Protein AF-A0A1G9F9V1-F1 (afdb_monomer_lite)

Radius of gyration: 13.43 Å; chains: 1; bounding box: 27×38×34 Å

pLDDT: mean 85.32, std 18.27, range [44.31, 98.56]

Structure (mmCIF, N/CA/C/O backbone):
data_AF-A0A1G9F9V1-F1
#
_entry.id   AF-A0A1G9F9V1-F1
#
loop_
_atom_site.group_PDB
_atom_site.id
_atom_site.type_symbol
_atom_site.label_atom_id
_atom_site.label_alt_id
_atom_site.label_comp_id
_atom_site.label_asym_id
_atom_site.label_entity_id
_atom_site.label_seq_id
_atom_site.pdbx_PDB_ins_code
_atom_site.Cartn_x
_atom_site.Cartn_y
_atom_site.Cartn_z
_atom_site.occupancy
_atom_site.B_iso_or_equiv
_atom_site.auth_seq_id
_atom_site.auth_comp_id
_atom_site.auth_asym_id
_atom_site.auth_atom_id
_atom_site.pdbx_PDB_model_num
ATOM 1 N N . MET A 1 1 ? 6.176 -26.602 -19.031 1.00 47.66 1 MET A N 1
ATOM 2 C CA . MET A 1 1 ? 6.877 -25.357 -19.415 1.00 47.66 1 MET A CA 1
ATOM 3 C C . MET A 1 1 ? 6.285 -24.170 -18.643 1.00 47.66 1 MET A C 1
ATOM 5 O O . MET A 1 1 ? 5.820 -23.231 -19.267 1.00 47.66 1 MET A O 1
ATOM 9 N N . THR A 1 2 ? 6.248 -24.211 -17.303 1.00 49.84 2 THR A N 1
ATOM 10 C CA . THR A 1 2 ? 5.649 -23.145 -16.461 1.00 49.84 2 THR A CA 1
ATOM 11 C C . THR A 1 2 ? 6.186 -23.207 -15.018 1.00 49.84 2 THR A C 1
ATOM 13 O O . THR A 1 2 ? 5.407 -23.314 -14.083 1.00 49.84 2 THR A O 1
ATOM 16 N N . ASP A 1 3 ? 7.509 -23.190 -14.836 1.00 44.31 3 ASP A N 1
ATOM 17 C CA . ASP A 1 3 ? 8.133 -23.099 -13.492 1.00 44.31 3 ASP A CA 1
ATOM 18 C C . ASP A 1 3 ? 9.314 -22.109 -13.459 1.00 44.31 3 ASP A C 1
ATOM 20 O O . ASP A 1 3 ? 9.536 -21.414 -12.472 1.00 44.31 3 ASP A O 1
ATOM 24 N N . SER A 1 4 ? 9.994 -21.923 -14.596 1.00 49.00 4 SER A N 1
ATOM 25 C CA . SER A 1 4 ? 11.193 -21.081 -14.708 1.00 49.00 4 SER A CA 1
ATOM 26 C C . SER A 1 4 ? 10.961 -19.575 -14.504 1.00 49.00 4 SER A C 1
ATOM 28 O O . SER A 1 4 ? 11.906 -18.857 -14.203 1.00 49.00 4 SER A O 1
ATOM 30 N N . ALA A 1 5 ? 9.724 -19.077 -14.629 1.00 54.50 5 ALA A N 1
ATOM 31 C CA . ALA A 1 5 ? 9.415 -17.656 -14.409 1.00 54.50 5 ALA A CA 1
ATOM 32 C C . ALA A 1 5 ? 9.324 -17.283 -12.916 1.00 54.50 5 ALA A C 1
ATOM 34 O O . ALA A 1 5 ? 9.507 -16.124 -12.556 1.00 54.50 5 ALA A O 1
ATOM 35 N N . THR A 1 6 ? 9.056 -18.257 -12.045 1.00 53.16 6 THR A N 1
ATOM 36 C CA . THR A 1 6 ? 8.934 -18.059 -10.592 1.00 53.16 6 THR A CA 1
ATOM 37 C C . THR A 1 6 ? 10.284 -18.154 -9.876 1.00 53.16 6 THR A C 1
ATOM 39 O O . THR A 1 6 ? 10.454 -17.580 -8.804 1.00 53.16 6 THR A O 1
ATOM 42 N N . GLU A 1 7 ? 11.260 -18.850 -10.464 1.00 48.28 7 GLU A N 1
ATOM 43 C CA . GLU A 1 7 ? 12.590 -19.062 -9.874 1.00 48.28 7 GLU A CA 1
ATOM 44 C C . GLU A 1 7 ? 13.585 -17.929 -10.174 1.00 48.28 7 GLU A C 1
ATOM 46 O O . GLU A 1 7 ? 14.464 -17.660 -9.353 1.00 48.28 7 GLU A O 1
ATOM 51 N N . GLU A 1 8 ? 13.430 -17.230 -11.303 1.00 49.88 8 GLU A N 1
ATOM 52 C CA . GLU A 1 8 ? 14.225 -16.037 -11.640 1.00 49.88 8 GLU A CA 1
ATOM 53 C C . GLU A 1 8 ? 13.954 -14.901 -10.630 1.00 49.88 8 GLU A C 1
ATOM 55 O O . GLU A 1 8 ? 14.891 -14.294 -10.112 1.00 49.88 8 GLU A O 1
ATOM 60 N N . SER A 1 9 ? 12.683 -14.703 -10.236 1.00 53.31 9 SER A N 1
ATOM 61 C CA . SER A 1 9 ? 12.261 -13.691 -9.247 1.00 53.31 9 SER A CA 1
ATOM 62 C C . SER A 1 9 ? 12.950 -13.828 -7.883 1.00 53.31 9 SER A C 1
ATOM 64 O O . SER A 1 9 ? 13.258 -12.813 -7.262 1.00 53.31 9 SER A O 1
ATOM 66 N N . ARG A 1 10 ? 13.256 -15.055 -7.431 1.00 54.25 10 ARG A N 1
ATOM 67 C CA . ARG A 1 10 ? 13.911 -15.304 -6.129 1.00 54.25 10 ARG A CA 1
ATOM 68 C C . ARG A 1 10 ? 15.358 -14.844 -6.057 1.00 54.25 10 ARG A C 1
ATOM 70 O O . ARG A 1 10 ? 15.867 -14.576 -4.973 1.00 54.25 10 ARG A O 1
ATOM 77 N N . ARG A 1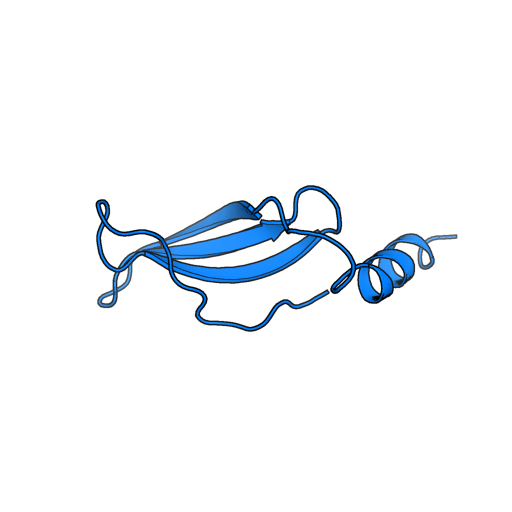 11 ? 16.059 -14.810 -7.190 1.00 52.72 11 ARG A N 1
ATOM 78 C CA . ARG A 1 11 ? 17.498 -14.497 -7.228 1.00 52.72 11 ARG A CA 1
ATOM 79 C C . ARG A 1 11 ? 17.762 -13.006 -7.426 1.00 52.72 11 ARG A C 1
ATOM 81 O O . ARG A 1 11 ? 18.852 -12.533 -7.116 1.00 52.72 11 ARG A O 1
ATOM 88 N N . THR A 1 12 ? 16.761 -12.270 -7.904 1.00 55.03 12 THR A N 1
ATOM 89 C CA . THR A 1 12 ? 16.825 -10.821 -8.135 1.00 55.03 12 THR A CA 1
ATOM 90 C C . THR A 1 12 ? 16.435 -9.999 -6.896 1.00 55.03 12 THR A C 1
ATOM 92 O O . THR A 1 12 ? 16.650 -8.787 -6.895 1.00 55.03 12 THR A O 1
ATOM 95 N N . ASP A 1 13 ? 15.921 -10.642 -5.840 1.00 56.84 13 ASP A N 1
ATOM 96 C CA . ASP A 1 13 ? 15.352 -10.011 -4.634 1.00 56.84 13 ASP A CA 1
ATOM 97 C C . ASP A 1 13 ? 16.299 -8.988 -3.967 1.00 56.84 13 ASP A C 1
ATOM 99 O O . ASP A 1 13 ? 15.879 -7.912 -3.565 1.00 56.84 13 ASP A O 1
ATOM 103 N N . ALA A 1 14 ? 17.614 -9.243 -3.982 1.00 60.78 14 ALA A N 1
ATOM 104 C CA . ALA A 1 14 ? 18.626 -8.363 -3.382 1.00 60.78 14 ALA A CA 1
ATOM 105 C C . ALA A 1 14 ? 19.440 -7.506 -4.382 1.00 60.78 14 ALA A C 1
ATOM 107 O O . ALA A 1 14 ? 20.462 -6.936 -4.005 1.00 60.78 14 ALA A O 1
ATOM 108 N N . THR A 1 15 ? 19.075 -7.456 -5.670 1.00 72.44 15 THR A N 1
ATOM 109 C CA . THR A 1 15 ? 19.981 -6.922 -6.723 1.00 72.44 15 THR A CA 1
ATOM 110 C C . THR A 1 15 ? 19.685 -5.506 -7.217 1.00 72.44 15 THR A C 1
ATOM 112 O O . THR A 1 15 ? 20.434 -4.998 -8.051 1.00 72.44 15 THR A O 1
ATOM 115 N N . HIS A 1 16 ? 18.625 -4.852 -6.743 1.00 85.31 16 HIS A N 1
ATOM 116 C CA . HIS A 1 16 ? 18.279 -3.492 -7.168 1.00 85.31 16 HIS A CA 1
ATOM 117 C C . HIS A 1 16 ? 17.449 -2.756 -6.117 1.00 85.31 16 HIS A C 1
ATOM 119 O O . HIS A 1 16 ? 16.835 -3.369 -5.249 1.00 85.31 16 HIS A O 1
ATOM 125 N N . GLU A 1 17 ? 17.402 -1.431 -6.247 1.00 89.69 17 GLU A N 1
ATOM 126 C CA . GLU A 1 17 ? 16.454 -0.595 -5.517 1.00 89.69 17 GLU A CA 1
ATOM 127 C C . GLU A 1 17 ? 15.030 -0.876 -6.011 1.00 89.69 17 GLU A C 1
ATOM 129 O O . GLU A 1 17 ? 14.730 -0.758 -7.203 1.00 89.69 17 GLU A O 1
ATOM 134 N N . HIS A 1 18 ? 14.141 -1.257 -5.097 1.00 92.56 18 HIS A N 1
ATOM 135 C CA . HIS A 1 18 ? 12.781 -1.657 -5.444 1.00 92.56 18 HIS A CA 1
ATOM 136 C C . HIS A 1 18 ? 11.871 -0.458 -5.739 1.00 92.56 18 HIS A C 1
ATOM 138 O O . HIS A 1 18 ? 11.709 0.448 -4.920 1.00 92.56 18 HIS A O 1
ATOM 144 N N . GLY A 1 19 ? 11.185 -0.505 -6.884 1.00 93.19 19 GLY A N 1
ATOM 145 C CA . GLY A 1 19 ? 10.081 0.397 -7.220 1.00 93.19 19 GLY A CA 1
ATOM 146 C C . GLY A 1 19 ? 8.741 -0.169 -6.747 1.00 93.19 19 GLY A C 1
ATOM 147 O O . GLY A 1 19 ? 8.107 -0.938 -7.472 1.00 93.19 19 GLY A O 1
ATOM 148 N N . TRP A 1 20 ? 8.322 0.181 -5.529 1.00 95.38 20 TRP A N 1
ATOM 149 C CA . TRP A 1 20 ? 7.122 -0.366 -4.883 1.00 95.38 20 TRP A CA 1
ATOM 150 C C . TRP A 1 20 ? 5.809 0.182 -5.462 1.00 95.38 20 TRP A C 1
ATOM 152 O O . TRP A 1 20 ? 5.611 1.393 -5.548 1.00 95.38 20 TRP A O 1
ATOM 162 N N . LEU A 1 21 ? 4.876 -0.718 -5.783 1.00 97.25 21 LEU A N 1
ATOM 163 C CA . LEU A 1 21 ? 3.488 -0.419 -6.146 1.00 97.25 21 LEU A CA 1
ATOM 164 C C . LEU A 1 21 ? 2.540 -1.020 -5.106 1.00 97.25 21 LEU A C 1
ATOM 166 O O . LEU A 1 21 ? 2.754 -2.144 -4.664 1.00 97.25 21 LEU A O 1
ATOM 170 N N . THR A 1 22 ? 1.482 -0.299 -4.731 1.00 97.94 22 THR A N 1
ATOM 171 C CA . THR A 1 22 ? 0.455 -0.818 -3.809 1.00 97.94 22 THR A CA 1
ATOM 172 C C . THR A 1 22 ? -0.507 -1.741 -4.555 1.00 97.94 22 THR A C 1
ATOM 174 O O . THR A 1 22 ? -1.181 -1.297 -5.482 1.00 97.94 22 THR A O 1
ATOM 177 N N . GLU A 1 23 ? -0.584 -3.007 -4.144 1.00 98.12 23 GLU A N 1
ATOM 178 C CA . GLU A 1 23 ? -1.549 -3.989 -4.662 1.00 98.12 23 GLU A CA 1
ATOM 179 C C . GLU A 1 23 ? -2.894 -3.876 -3.932 1.00 98.12 23 GLU A C 1
ATOM 181 O O . GLU A 1 23 ? -3.953 -3.906 -4.557 1.00 98.12 23 GLU A O 1
ATOM 186 N N . SER A 1 24 ? -2.856 -3.708 -2.608 1.00 98.50 24 SER A N 1
ATOM 187 C CA . SER A 1 24 ? -4.039 -3.463 -1.782 1.00 98.50 24 SER A CA 1
ATOM 188 C C . SER A 1 24 ? -3.706 -2.625 -0.550 1.00 98.50 24 SER A C 1
ATOM 190 O O . SER A 1 24 ? -2.551 -2.525 -0.124 1.00 98.50 24 SER A O 1
ATOM 192 N N . SER A 1 25 ? -4.736 -2.014 0.035 1.00 98.12 25 SER A N 1
ATOM 193 C CA . SER A 1 25 ? -4.615 -1.246 1.268 1.00 98.12 25 SER A CA 1
ATOM 194 C C . SER A 1 25 ? -5.779 -1.518 2.216 1.00 98.12 25 SER A C 1
ATOM 196 O O . SER A 1 25 ? -6.913 -1.745 1.792 1.00 98.12 25 SER A O 1
ATOM 198 N N . HIS A 1 26 ? -5.485 -1.528 3.517 1.00 98.31 26 HIS A N 1
ATOM 199 C CA . HIS A 1 26 ? -6.455 -1.867 4.557 1.00 98.31 26 HIS A CA 1
ATOM 200 C C . HIS A 1 26 ? -6.284 -0.960 5.773 1.00 98.31 26 HIS A C 1
ATOM 202 O O . HIS A 1 26 ? -5.191 -0.850 6.331 1.00 98.31 26 HIS A O 1
ATOM 208 N N . GLN A 1 27 ? -7.364 -0.301 6.194 1.00 98.19 27 GLN A N 1
ATOM 209 C CA . GLN A 1 27 ? -7.340 0.564 7.369 1.00 98.19 27 GLN A CA 1
ATOM 210 C C . GLN A 1 27 ? -7.413 -0.266 8.654 1.00 98.19 27 GLN A C 1
ATOM 212 O O . GLN A 1 27 ? -8.213 -1.192 8.771 1.00 98.19 27 GLN A O 1
ATOM 217 N N . THR A 1 28 ? -6.571 0.085 9.621 1.00 97.06 28 THR A N 1
ATOM 218 C CA . THR A 1 28 ? -6.475 -0.539 10.945 1.00 97.06 28 THR A CA 1
ATOM 219 C C . THR A 1 28 ? -6.364 0.545 12.019 1.00 97.06 28 THR A C 1
ATOM 221 O O . THR A 1 28 ? -6.204 1.725 11.701 1.00 97.06 28 THR A O 1
ATOM 224 N N . SER A 1 29 ? -6.409 0.162 13.297 1.00 96.94 29 SER A N 1
ATOM 225 C CA . SER A 1 29 ? -6.150 1.087 14.410 1.00 96.94 29 SER A CA 1
ATOM 226 C C . SER A 1 29 ? -4.728 1.662 14.407 1.00 96.94 29 SER A C 1
ATOM 228 O O . SER A 1 29 ? -4.523 2.762 14.904 1.00 96.94 29 SER A O 1
ATOM 230 N N . GLU A 1 30 ? -3.763 0.948 13.821 1.00 95.62 30 GLU A N 1
ATOM 231 C CA . GLU A 1 30 ? -2.351 1.356 13.733 1.00 95.62 30 GLU A CA 1
ATOM 232 C C . GLU A 1 30 ? -2.061 2.285 12.540 1.00 95.62 30 GLU A C 1
ATOM 234 O O . GLU A 1 30 ? -0.945 2.785 12.390 1.00 95.62 30 GLU A O 1
ATOM 239 N N . GLY A 1 31 ? -3.052 2.505 11.671 1.00 97.50 31 GLY A N 1
ATOM 240 C CA . GLY A 1 31 ? -2.920 3.253 10.422 1.00 97.50 31 GLY A CA 1
ATOM 241 C C . GLY A 1 31 ? -3.339 2.426 9.208 1.00 97.50 31 GLY A C 1
ATOM 242 O O . GLY A 1 31 ? -4.132 1.485 9.312 1.00 97.50 31 GLY A O 1
ATOM 243 N N . LEU A 1 32 ? -2.825 2.784 8.033 1.00 98.56 32 LEU A N 1
ATOM 244 C CA . LEU A 1 32 ? -3.124 2.094 6.779 1.00 98.56 32 LEU A CA 1
ATOM 245 C C . LEU A 1 32 ? -2.031 1.063 6.478 1.00 98.56 32 LEU A C 1
ATOM 247 O O . LEU A 1 32 ? -0.869 1.419 6.290 1.00 98.56 32 LEU A O 1
ATOM 251 N N . ILE A 1 33 ? -2.409 -0.210 6.416 1.00 98.50 33 ILE A N 1
ATOM 252 C CA . ILE A 1 33 ? -1.533 -1.289 5.959 1.00 98.50 33 ILE A CA 1
ATOM 253 C C . ILE A 1 33 ? -1.527 -1.293 4.433 1.00 98.50 33 ILE A C 1
ATOM 255 O O . ILE A 1 33 ? -2.591 -1.281 3.812 1.00 98.50 33 ILE A O 1
ATOM 259 N N . LEU A 1 34 ? -0.336 -1.320 3.843 1.00 98.56 34 LEU A N 1
ATOM 260 C CA . LEU A 1 34 ? -0.105 -1.365 2.405 1.00 98.56 34 LEU A CA 1
ATOM 261 C C . LEU A 1 34 ? 0.565 -2.690 2.054 1.00 98.56 34 LEU A C 1
ATOM 263 O O . LEU A 1 34 ? 1.662 -2.985 2.527 1.00 98.56 34 LEU A O 1
ATOM 267 N N . TYR A 1 35 ? -0.080 -3.474 1.200 1.00 98.31 35 TYR A N 1
ATOM 268 C CA . TYR A 1 35 ? 0.544 -4.637 0.583 1.00 98.31 35 TYR A CA 1
ATOM 269 C C . TYR A 1 35 ? 1.180 -4.172 -0.720 1.00 98.31 35 TYR A C 1
ATOM 271 O O . TYR A 1 35 ? 0.469 -3.783 -1.650 1.00 98.31 35 TYR A O 1
ATOM 279 N N . VAL A 1 36 ? 2.513 -4.149 -0.765 1.00 98.00 36 VAL A N 1
ATOM 280 C CA . VAL A 1 36 ? 3.267 -3.612 -1.899 1.00 98.00 36 VAL A CA 1
ATOM 281 C C . VAL A 1 36 ? 4.027 -4.701 -2.643 1.00 98.00 36 VAL A C 1
ATOM 283 O O . VAL A 1 36 ? 4.509 -5.668 -2.051 1.00 98.00 36 VAL A O 1
ATOM 286 N N . ARG A 1 37 ? 4.169 -4.510 -3.954 1.00 96.81 37 ARG A N 1
ATOM 287 C CA . ARG A 1 37 ? 4.939 -5.365 -4.857 1.00 96.81 37 ARG A CA 1
ATOM 288 C C . ARG A 1 37 ? 5.912 -4.523 -5.673 1.00 96.81 37 ARG A C 1
ATOM 290 O O . ARG A 1 37 ? 5.531 -3.475 -6.192 1.00 96.81 37 ARG A O 1
ATOM 297 N N . CYS A 1 38 ? 7.148 -4.985 -5.831 1.00 95.12 38 CYS A N 1
ATOM 298 C CA . CYS A 1 38 ? 8.106 -4.350 -6.730 1.00 95.12 38 CYS A CA 1
ATOM 299 C C . CYS A 1 38 ? 7.646 -4.519 -8.185 1.00 95.12 38 CYS A C 1
ATOM 30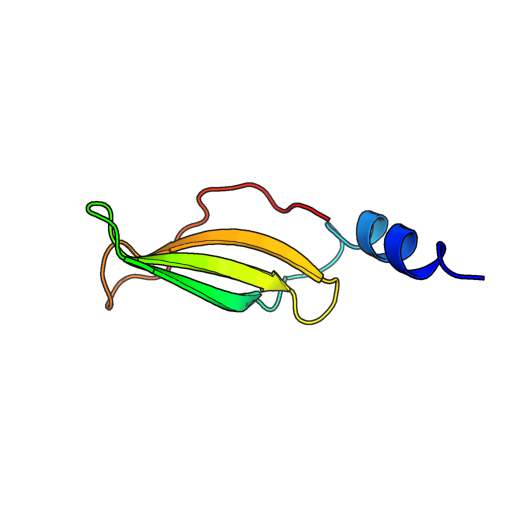1 O O . CYS A 1 38 ? 7.378 -5.636 -8.642 1.00 95.12 38 CYS A O 1
ATOM 303 N N . ALA A 1 39 ? 7.571 -3.417 -8.932 1.00 92.94 39 ALA A N 1
ATOM 304 C CA . ALA A 1 39 ? 7.152 -3.429 -10.333 1.00 92.94 39 ALA A CA 1
ATOM 305 C C . ALA A 1 39 ? 8.075 -4.279 -11.225 1.00 92.94 39 ALA A C 1
ATOM 307 O O . ALA A 1 39 ? 7.607 -4.858 -12.204 1.00 92.94 39 ALA A O 1
ATOM 308 N N . GLN A 1 40 ? 9.360 -4.369 -10.867 1.00 91.12 40 GLN A N 1
ATOM 309 C CA . GLN A 1 40 ? 10.396 -5.014 -11.669 1.00 91.12 40 GLN A CA 1
ATOM 310 C C . GLN A 1 40 ? 10.558 -6.506 -11.344 1.00 91.12 40 GLN A C 1
ATOM 312 O O . GLN A 1 40 ? 10.428 -7.334 -12.239 1.00 91.12 40 GLN A O 1
ATOM 317 N N . CYS A 1 41 ? 10.814 -6.870 -10.083 1.00 90.69 41 CYS A N 1
ATOM 318 C CA . CYS A 1 41 ? 11.103 -8.263 -9.703 1.00 90.69 41 CYS A CA 1
ATOM 319 C C . CYS A 1 41 ? 9.925 -9.013 -9.068 1.00 90.69 41 CYS A C 1
ATOM 321 O O . CYS A 1 41 ? 9.978 -10.231 -8.914 1.00 90.69 41 CYS A O 1
ATOM 323 N N . GLY A 1 42 ? 8.849 -8.310 -8.708 1.00 91.75 42 GLY A N 1
ATOM 324 C CA . GLY A 1 42 ? 7.643 -8.918 -8.148 1.00 91.75 42 GLY A CA 1
ATOM 325 C C . GLY A 1 42 ? 7.722 -9.355 -6.687 1.00 91.75 42 GLY A C 1
ATOM 326 O O . GLY A 1 42 ? 6.743 -9.910 -6.186 1.00 91.75 42 GLY A O 1
ATOM 327 N N . VAL A 1 43 ? 8.832 -9.065 -6.012 1.00 93.06 43 VAL A N 1
ATOM 328 C CA . VAL A 1 43 ? 8.987 -9.193 -4.559 1.00 93.06 43 VAL A CA 1
ATOM 329 C C . VAL A 1 43 ? 7.889 -8.419 -3.856 1.00 93.06 43 VAL A C 1
ATOM 331 O O . VAL A 1 43 ? 7.472 -7.357 -4.327 1.00 93.06 43 VAL A O 1
ATOM 334 N N . ARG A 1 44 ? 7.416 -8.952 -2.733 1.00 95.62 44 ARG A N 1
ATOM 335 C CA . ARG A 1 44 ? 6.367 -8.337 -1.926 1.00 95.62 44 ARG A CA 1
ATOM 336 C C . ARG A 1 44 ? 6.882 -7.921 -0.563 1.00 95.62 44 ARG A C 1
ATOM 338 O O . ARG A 1 44 ? 7.746 -8.575 0.018 1.00 95.62 44 ARG A O 1
ATOM 345 N N . ARG A 1 45 ? 6.295 -6.855 -0.036 1.00 96.56 45 ARG A N 1
ATOM 346 C CA . ARG A 1 45 ? 6.517 -6.377 1.327 1.00 96.56 45 ARG A CA 1
ATOM 347 C C . ARG A 1 45 ? 5.219 -5.796 1.879 1.00 96.56 45 ARG A C 1
ATOM 349 O O . ARG A 1 45 ? 4.337 -5.389 1.125 1.00 96.56 45 ARG A O 1
ATOM 356 N N . VAL A 1 46 ? 5.091 -5.783 3.198 1.00 98.25 46 VAL A N 1
ATOM 357 C CA . VAL A 1 46 ? 4.020 -5.080 3.902 1.00 98.25 46 VAL A CA 1
ATOM 358 C C . VAL A 1 46 ? 4.599 -3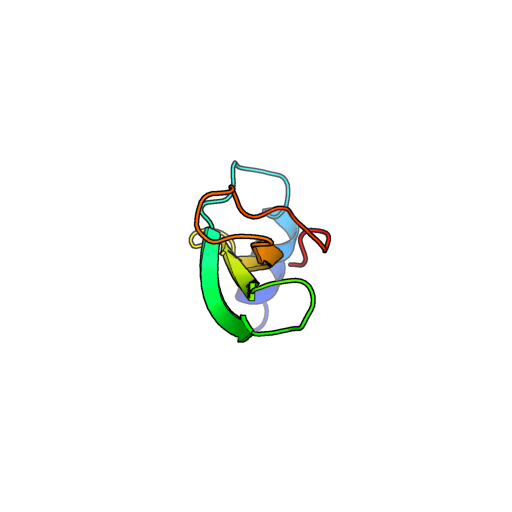.819 4.517 1.00 98.25 46 VAL A C 1
ATOM 360 O O . VAL A 1 46 ? 5.544 -3.903 5.304 1.00 98.25 46 VAL A O 1
ATOM 363 N N . ASP A 1 47 ? 3.992 -2.680 4.209 1.00 98.25 47 ASP A N 1
ATOM 364 C CA . ASP A 1 47 ? 4.337 -1.382 4.778 1.00 98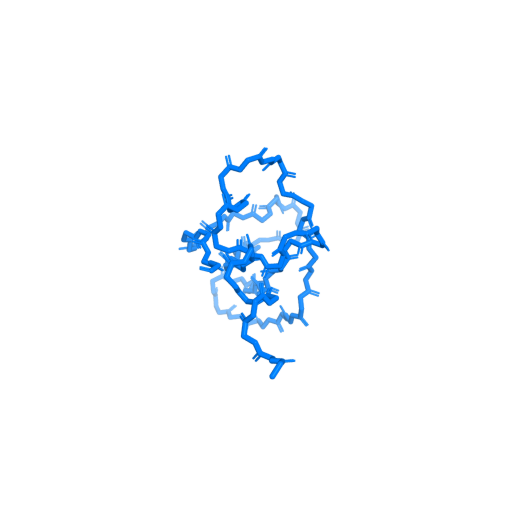.25 47 ASP A CA 1
ATOM 365 C C . ASP A 1 47 ? 3.176 -0.861 5.643 1.00 98.25 47 ASP A C 1
ATOM 367 O O . ASP A 1 47 ? 2.006 -1.175 5.417 1.00 98.25 47 ASP A O 1
ATOM 371 N N . LEU A 1 48 ? 3.495 -0.049 6.650 1.00 98.44 48 LEU A N 1
ATOM 372 C CA . LEU A 1 48 ? 2.532 0.716 7.434 1.00 98.44 48 LEU A CA 1
ATOM 373 C C . LEU A 1 48 ? 2.675 2.195 7.121 1.00 98.44 48 LEU A C 1
ATOM 375 O O . LEU A 1 48 ? 3.751 2.769 7.290 1.00 98.44 48 LEU A O 1
ATOM 379 N N . LEU A 1 49 ? 1.560 2.825 6.785 1.00 98.44 49 LEU A N 1
ATOM 380 C CA . LEU A 1 49 ? 1.405 4.268 6.775 1.00 98.44 49 LEU A CA 1
ATOM 381 C C . LEU A 1 49 ? 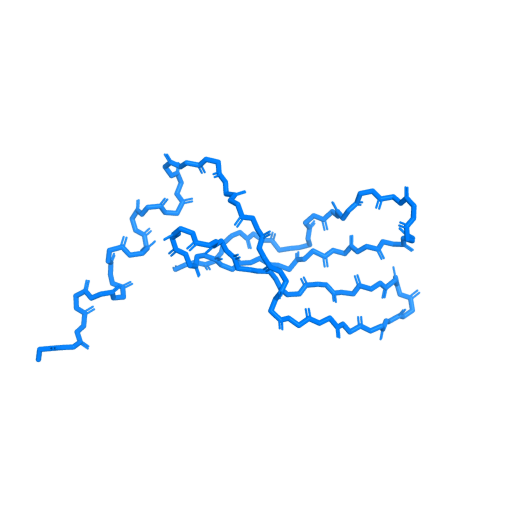0.683 4.694 8.069 1.00 98.44 49 LEU A C 1
ATOM 383 O O . LEU A 1 49 ? -0.547 4.617 8.130 1.00 98.44 49 LEU A O 1
ATOM 387 N N . PRO A 1 50 ? 1.414 5.125 9.117 1.00 96.50 50 PRO A N 1
ATOM 388 C CA . PRO A 1 50 ? 0.801 5.475 10.402 1.00 96.50 50 PRO A CA 1
ATOM 389 C C . PRO A 1 50 ? -0.034 6.759 10.313 1.00 96.50 50 PRO A C 1
ATOM 391 O O . PRO A 1 50 ? -0.990 6.949 11.062 1.00 96.50 50 PRO A O 1
ATOM 394 N N . HIS A 1 51 ? 0.321 7.655 9.389 1.00 95.31 51 HIS A N 1
ATOM 395 C CA . HIS A 1 51 ? -0.410 8.886 9.130 1.00 95.31 51 HIS A CA 1
ATOM 396 C C . HIS A 1 51 ? -0.254 9.305 7.664 1.00 95.31 51 HIS A C 1
ATOM 398 O O . HIS A 1 51 ? 0.848 9.148 7.140 1.00 95.31 51 HIS A O 1
ATOM 404 N N . PRO A 1 52 ? -1.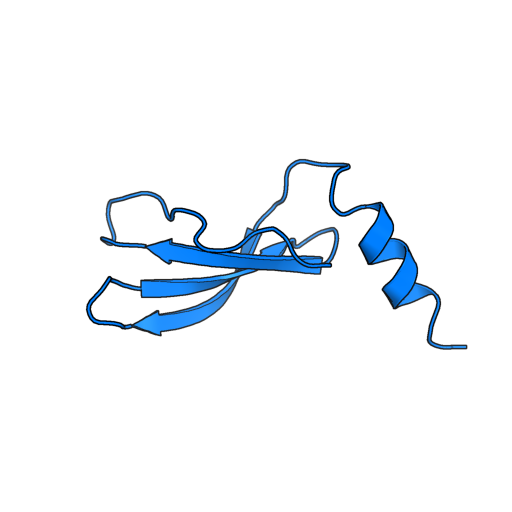272 9.903 7.012 1.00 92.06 52 PRO A N 1
ATOM 405 C CA . PRO A 1 52 ? -1.216 10.252 5.584 1.00 92.06 52 PRO A CA 1
ATOM 406 C C . PRO A 1 52 ? -0.074 11.193 5.171 1.00 92.06 52 PRO A C 1
ATOM 408 O O . PRO A 1 52 ? 0.270 11.262 3.997 1.00 92.06 52 PRO A O 1
ATOM 411 N N . HIS A 1 53 ? 0.497 11.930 6.125 1.00 94.81 53 HIS A N 1
ATOM 412 C CA . HIS A 1 53 ? 1.577 12.893 5.894 1.00 94.81 53 HIS A CA 1
ATOM 413 C C . HIS A 1 53 ? 2.973 12.357 6.234 1.00 94.81 53 HIS A C 1
ATOM 415 O O . HIS A 1 53 ? 3.955 13.083 6.095 1.00 94.81 53 HIS A O 1
ATOM 421 N N . LEU A 1 54 ? 3.074 11.115 6.707 1.00 94.12 54 LEU A N 1
ATOM 422 C CA . LEU A 1 54 ? 4.345 10.464 7.002 1.00 94.12 54 LEU A CA 1
ATOM 423 C C . LEU A 1 54 ? 4.695 9.483 5.882 1.00 94.12 54 LEU A C 1
ATOM 425 O O . LEU A 1 54 ? 3.796 8.967 5.223 1.00 94.12 54 LEU A O 1
ATOM 429 N N . PRO A 1 55 ? 5.982 9.194 5.648 1.00 94.75 55 PRO A N 1
ATOM 430 C CA . PRO A 1 55 ? 6.341 8.124 4.733 1.00 94.75 55 PRO A CA 1
ATOM 431 C C . PRO A 1 55 ? 5.880 6.763 5.292 1.00 94.75 55 PRO A C 1
ATOM 433 O O . PRO A 1 55 ? 5.926 6.553 6.511 1.00 94.75 55 PRO A O 1
ATOM 436 N N . PRO A 1 56 ? 5.470 5.816 4.429 1.00 96.81 56 PRO A N 1
ATOM 437 C CA . PRO A 1 56 ? 5.273 4.431 4.834 1.00 96.81 56 PRO A CA 1
ATOM 438 C C . PRO A 1 56 ? 6.565 3.828 5.396 1.00 96.81 56 PRO A C 1
ATOM 440 O O . PRO A 1 56 ? 7.661 4.119 4.912 1.00 96.81 56 PRO A O 1
ATOM 443 N N . ARG A 1 57 ? 6.439 2.964 6.405 1.00 96.94 57 ARG A N 1
ATOM 444 C CA . ARG A 1 57 ? 7.554 2.201 6.980 1.00 96.94 57 ARG A CA 1
ATOM 445 C C . ARG A 1 57 ? 7.357 0.702 6.751 1.00 96.94 57 ARG A C 1
ATOM 447 O O . ARG A 1 57 ? 6.239 0.225 6.941 1.00 96.94 57 ARG A O 1
ATOM 454 N N . PRO A 1 58 ? 8.407 -0.060 6.427 1.00 96.88 58 PRO A N 1
ATOM 455 C CA . PRO A 1 58 ? 8.290 -1.503 6.275 1.00 96.88 58 PRO A CA 1
ATOM 456 C C . PRO A 1 58 ? 7.924 -2.176 7.603 1.00 96.88 58 PRO A C 1
ATOM 458 O O . PRO A 1 58 ? 8.504 -1.883 8.652 1.00 96.88 58 PRO A O 1
ATOM 461 N N . LEU A 1 59 ? 6.946 -3.080 7.551 1.00 97.25 59 LEU A N 1
ATOM 462 C CA . LEU A 1 59 ? 6.566 -3.982 8.643 1.00 97.25 59 LEU A CA 1
ATOM 463 C C . LEU A 1 59 ? 7.051 -5.414 8.423 1.00 97.25 59 LEU A C 1
ATOM 465 O O . LEU A 1 59 ? 7.239 -6.143 9.395 1.00 97.25 59 LEU A O 1
ATOM 469 N N . SER A 1 60 ? 7.247 -5.825 7.171 1.00 96.12 60 SER A N 1
ATOM 470 C CA . SER A 1 60 ? 7.811 -7.130 6.835 1.00 96.12 60 SER A CA 1
ATOM 471 C C . SER A 1 60 ? 9.165 -6.994 6.152 1.00 96.12 60 SER A C 1
ATOM 473 O O . SER A 1 60 ? 9.556 -5.924 5.684 1.00 96.12 60 SER A O 1
ATOM 475 N N . ARG A 1 61 ? 9.866 -8.123 6.060 1.00 92.88 61 ARG A N 1
ATOM 476 C CA . ARG A 1 61 ? 10.961 -8.278 5.106 1.00 92.88 61 ARG A CA 1
ATOM 477 C C . ARG A 1 61 ? 10.396 -8.422 3.691 1.00 92.88 61 ARG A C 1
ATOM 479 O O . ARG A 1 61 ? 9.187 -8.590 3.507 1.00 92.88 61 ARG A O 1
ATOM 486 N N . GLU A 1 62 ? 11.289 -8.295 2.728 1.00 92.06 62 GLU A N 1
ATOM 487 C CA . GLU A 1 62 ? 11.052 -8.567 1.316 1.00 92.06 62 GLU A CA 1
ATOM 488 C C . GLU A 1 62 ? 10.888 -10.078 1.112 1.00 92.06 62 GLU A C 1
ATOM 490 O O . GLU A 1 62 ? 11.640 -10.874 1.676 1.00 92.06 62 GLU A O 1
ATOM 495 N N . GLN A 1 63 ? 9.832 -10.470 0.397 1.00 88.38 63 GLN A N 1
ATOM 496 C CA . GLN A 1 63 ? 9.457 -11.863 0.169 1.00 88.38 63 GLN A CA 1
ATOM 497 C C . GLN A 1 63 ? 9.245 -12.104 -1.334 1.00 88.38 63 GLN A C 1
ATOM 499 O O . GLN A 1 63 ? 8.293 -11.567 -1.917 1.00 88.38 63 GLN A O 1
ATOM 504 N N . GLY A 1 64 ? 10.096 -12.934 -1.944 1.00 75.19 64 GLY A N 1
ATOM 505 C CA . GLY A 1 64 ? 10.064 -13.318 -3.362 1.00 75.19 64 GLY A CA 1
ATOM 506 C C . GLY A 1 64 ? 10.326 -14.799 -3.589 1.00 75.19 64 GLY A C 1
ATOM 507 O O . GLY A 1 64 ? 10.995 -15.440 -2.749 1.00 75.19 64 GLY A O 1
#

Foldseek 3Di:
DPDVLVVVLVVCQPPDDFDWDFPDWDQDPQAIWTWIAGPPSGWIFIWHDSDPPDDTHTPDDTHD

Sequence (64 aa):
MTDSATEESRRTDATHEHGWLTESSHQTSEGLILYVRCAQCGVRRVDLLPHPHLPPRPLSREQG

Secondary structure (DSSP, 8-state):
--SHHHHHHHHSTTSS---EEEEEEEEETTEEEEEEEETTT--EEEEEESSTTSPPEE-S--B-